Protein AF-A0A2C9LUS3-F1 (afdb_monomer_lite)

Organism: Biomphalaria glabrata (NCBI:txid6526)

InterPro domains:
  IPR051689 Sterol desaturase/TMEM195-like [PTHR21624] (1-105)

pLDDT: mean 85.58, std 7.46, range [65.12, 96.31]

Radius of gyration: 21.78 Å; chains: 1; bounding box: 46×36×50 Å

Foldseek 3Di:
DVVLLVVDPDPVQSVCCVVLHVPDDPPADSDHPPVPPDPDDPPPDPPDQDADPVVVVVLVVLVVVLVVLVVVLVPDPPRDPVSVVVSVVSVVVSVVVVVCRSVVD

Secondary structure (DSSP, 8-state):
-HHHHHT--SHHHHHHHHHH-TT--TT--SSPPGGGSPP-PSS---------HHHHHHHHHHHHHHHHHHHHHHH-TT--HHHHHHHHHHHHHHHHHHHHHHTT-

Sequence (105 aa):
MYNKIKEYPEFVNKLFVIIKGPGWKPGYPWRFPPDRLPKVKQPIEKFDRNLKSWANIYVIFHFLLLITFYCYTLCDQLRTFQASFGLMLFILYSLYTFGALYDHK

Structure (mmCIF, N/CA/C/O backbone):
data_AF-A0A2C9LUS3-F1
#
_entry.id   AF-A0A2C9LUS3-F1
#
loop_
_atom_site.group_PDB
_atom_site.id
_atom_site.type_symbol
_atom_site.label_atom_id
_atom_site.label_alt_id
_atom_site.label_comp_id
_atom_site.label_asym_id
_atom_site.label_entity_id
_atom_site.label_seq_id
_atom_site.pdbx_PDB_ins_code
_atom_site.Cartn_x
_atom_site.Cartn_y
_atom_site.Cartn_z
_atom_site.occupancy
_atom_site.B_iso_or_equiv
_atom_site.auth_seq_id
_atom_site.auth_comp_id
_atom_site.auth_asym_id
_atom_site.auth_atom_id
_atom_site.pdbx_PDB_model_num
ATOM 1 N N . MET A 1 1 ? -13.605 -6.532 12.598 1.00 65.12 1 MET A N 1
ATOM 2 C CA . MET A 1 1 ? -14.741 -7.135 11.860 1.00 65.12 1 MET A CA 1
ATOM 3 C C . MET A 1 1 ? -14.681 -8.664 11.851 1.00 65.12 1 MET A C 1
ATOM 5 O O . MET A 1 1 ? -15.645 -9.280 12.273 1.00 65.12 1 MET A O 1
ATOM 9 N N . TYR A 1 2 ? -13.554 -9.281 11.478 1.00 73.75 2 TYR A N 1
ATOM 10 C CA . TYR A 1 2 ? -13.380 -10.746 11.482 1.00 73.75 2 TYR A CA 1
ATOM 11 C C . TYR A 1 2 ? -13.733 -11.431 12.818 1.00 73.75 2 TYR A C 1
ATOM 13 O O . TYR A 1 2 ? -14.484 -12.402 12.835 1.00 73.75 2 TYR A O 1
ATOM 21 N N . ASN A 1 3 ? -13.286 -10.867 13.946 1.00 79.62 3 ASN A N 1
ATOM 22 C CA . ASN A 1 3 ? -13.587 -11.417 15.275 1.00 79.62 3 ASN A CA 1
ATOM 23 C C . ASN A 1 3 ? -15.097 -11.425 15.574 1.00 79.62 3 ASN A C 1
ATOM 25 O O . ASN A 1 3 ? -15.621 -12.423 16.049 1.00 79.62 3 ASN A O 1
ATOM 29 N N . LYS A 1 4 ? 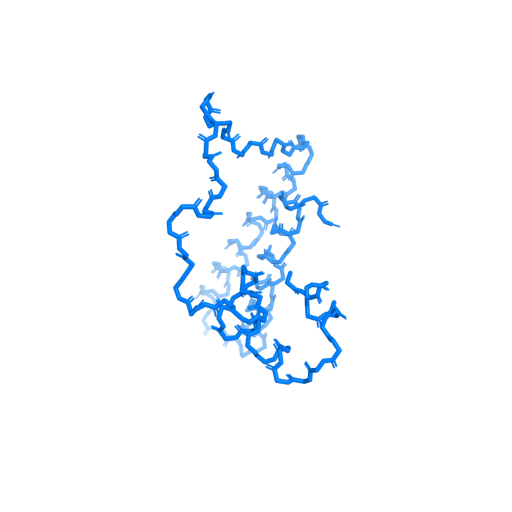-15.819 -10.370 15.169 1.00 76.38 4 LYS A N 1
ATOM 30 C CA . LYS A 1 4 ? -17.282 -10.261 15.308 1.00 76.38 4 LYS A CA 1
ATOM 31 C C . LYS A 1 4 ? -18.044 -11.306 14.493 1.00 76.38 4 LYS A C 1
ATOM 33 O O . LYS A 1 4 ? -19.099 -11.749 14.917 1.00 76.38 4 LYS A O 1
ATOM 38 N N . ILE A 1 5 ? -17.525 -11.707 13.333 1.00 82.50 5 ILE A N 1
ATOM 39 C CA . ILE A 1 5 ? -18.148 -12.742 12.493 1.00 82.50 5 ILE A CA 1
ATOM 40 C C . ILE A 1 5 ? -18.005 -14.125 13.149 1.00 82.50 5 ILE A C 1
ATOM 42 O O . ILE A 1 5 ? -18.916 -14.945 13.057 1.00 82.50 5 ILE A O 1
ATOM 46 N N . LYS A 1 6 ? -16.888 -14.384 13.843 1.00 84.69 6 LYS A N 1
ATOM 47 C CA . LYS A 1 6 ? -16.672 -15.640 14.581 1.00 84.69 6 LYS A CA 1
ATOM 48 C C . LYS A 1 6 ? -17.571 -15.794 15.806 1.00 84.69 6 LYS A C 1
ATOM 50 O O . LYS A 1 6 ? -17.868 -16.922 16.175 1.00 84.69 6 LYS A O 1
ATOM 55 N N . GLU A 1 7 ? -18.003 -14.688 16.409 1.00 85.25 7 GLU A N 1
ATOM 56 C CA . GLU A 1 7 ? -18.866 -14.695 17.601 1.00 85.25 7 GLU A CA 1
ATOM 57 C C . GLU A 1 7 ? -20.267 -15.274 17.335 1.00 85.25 7 GLU A C 1
ATOM 59 O O . GLU A 1 7 ? -20.911 -15.747 18.268 1.00 85.25 7 GLU A O 1
ATOM 64 N N . TYR A 1 8 ? -20.752 -15.262 16.088 1.00 84.94 8 TYR A N 1
ATOM 65 C CA . TYR A 1 8 ? -22.090 -15.762 15.766 1.00 84.94 8 TYR A CA 1
ATOM 66 C C . TYR A 1 8 ? -22.055 -17.213 15.270 1.00 84.94 8 TYR A C 1
ATOM 68 O O . TYR A 1 8 ? -21.331 -17.501 14.316 1.00 84.94 8 TYR A O 1
ATOM 76 N N . PRO A 1 9 ? -22.859 -18.127 15.845 1.00 81.81 9 PRO A N 1
ATOM 77 C CA . PRO A 1 9 ? -22.912 -19.515 15.387 1.00 81.81 9 PRO A CA 1
ATOM 78 C C . PRO A 1 9 ? -23.651 -19.650 14.046 1.00 81.81 9 PRO A C 1
ATOM 80 O O . PRO A 1 9 ? -23.184 -20.349 13.147 1.00 81.81 9 PRO A O 1
ATOM 83 N N . GLU A 1 10 ? -24.762 -18.932 13.867 1.00 89.44 10 GLU A N 1
ATOM 84 C CA . GLU A 1 10 ? -25.604 -19.051 12.673 1.00 89.44 10 GLU A CA 1
ATOM 85 C C . GLU A 1 10 ? -25.035 -18.318 11.454 1.00 89.44 10 GLU A C 1
ATOM 87 O O . GLU A 1 10 ? -24.627 -17.154 11.522 1.00 89.44 10 GLU A O 1
ATOM 92 N N . PHE A 1 11 ? -25.098 -18.977 10.297 1.00 88.06 11 PHE A N 1
ATOM 93 C CA . PHE A 1 11 ? -24.619 -18.436 9.024 1.00 88.06 11 PHE A CA 1
ATOM 94 C C . PHE A 1 11 ? -25.354 -17.156 8.598 1.00 88.06 11 PHE A C 1
ATOM 96 O O . PHE A 1 11 ? -24.730 -16.202 8.131 1.00 88.06 11 PHE A O 1
ATOM 103 N N . VAL A 1 12 ? -26.668 -17.093 8.833 1.00 89.12 12 VAL A N 1
ATOM 104 C CA . VAL A 1 12 ? -27.501 -15.922 8.517 1.00 89.12 12 VAL A CA 1
ATOM 105 C C . VAL A 1 12 ? -27.044 -14.691 9.307 1.00 89.12 12 VAL A C 1
ATOM 107 O O . VAL A 1 12 ? -26.915 -13.599 8.752 1.00 89.12 12 VAL A O 1
ATOM 110 N N . ASN A 1 13 ? -26.703 -14.871 10.586 1.00 86.31 13 ASN A N 1
ATOM 111 C CA . ASN A 1 13 ? -26.206 -13.786 11.430 1.00 86.31 13 ASN A CA 1
ATOM 112 C C . ASN A 1 13 ? -24.810 -13.314 10.991 1.00 86.31 13 ASN A C 1
ATOM 114 O O . ASN A 1 13 ? -24.544 -12.114 11.012 1.00 86.31 13 ASN A O 1
ATOM 118 N N . LYS A 1 14 ? -23.944 -14.214 10.504 1.00 88.12 14 LYS A N 1
ATOM 119 C CA . LYS A 1 14 ? -22.644 -13.840 9.909 1.00 88.12 14 LYS A CA 1
ATOM 120 C C . LYS A 1 14 ? -22.810 -12.969 8.665 1.00 88.12 14 LYS A C 1
ATOM 122 O O . LYS A 1 14 ? -22.145 -11.940 8.552 1.00 88.12 14 LYS A O 1
ATOM 127 N N . LEU A 1 15 ? -23.718 -13.353 7.767 1.00 88.81 15 LEU A N 1
ATOM 128 C CA . LEU A 1 15 ? -24.072 -12.565 6.583 1.00 88.81 15 LEU A CA 1
ATOM 129 C C . LEU A 1 15 ? -24.581 -11.182 6.980 1.00 88.81 15 LEU A C 1
ATOM 131 O O . LEU A 1 15 ? -24.091 -10.174 6.478 1.00 88.81 15 LEU A O 1
ATOM 135 N N . PHE A 1 16 ? -25.502 -11.108 7.939 1.00 87.25 16 PHE A N 1
ATOM 136 C CA . PHE A 1 16 ? -26.021 -9.822 8.385 1.00 87.25 16 PHE A CA 1
ATOM 137 C C . PHE A 1 16 ? -24.959 -8.915 9.009 1.00 87.25 16 PHE A C 1
ATOM 139 O O . PHE A 1 16 ? -25.018 -7.717 8.764 1.00 87.25 16 PHE A O 1
ATOM 146 N N . VAL A 1 17 ? -23.956 -9.429 9.723 1.00 87.06 17 VAL A N 1
ATOM 147 C CA . VAL A 1 17 ? -22.828 -8.603 10.207 1.00 87.06 17 VAL A CA 1
ATOM 148 C C . VAL A 1 17 ? -22.011 -8.007 9.057 1.00 87.06 17 VAL A C 1
ATOM 150 O O . VAL A 1 17 ? -21.509 -6.890 9.177 1.00 87.06 17 VAL A O 1
ATOM 153 N N . ILE A 1 18 ? -21.870 -8.724 7.940 1.00 86.75 18 ILE A N 1
ATOM 154 C CA . ILE A 1 18 ? -21.145 -8.225 6.765 1.00 86.75 18 ILE A CA 1
ATOM 155 C C . ILE A 1 18 ? -21.950 -7.128 6.068 1.00 86.75 18 ILE A C 1
ATOM 157 O O . ILE A 1 18 ? -21.404 -6.067 5.781 1.00 86.75 18 ILE A O 1
ATOM 161 N N . ILE A 1 19 ? -23.245 -7.358 5.838 1.00 87.56 19 ILE A N 1
ATOM 162 C CA . ILE A 1 19 ? -24.070 -6.428 5.054 1.00 87.56 19 ILE A CA 1
ATOM 163 C C . ILE A 1 19 ? -24.527 -5.223 5.900 1.00 87.56 19 ILE A C 1
ATOM 165 O O . ILE A 1 19 ? -24.513 -4.089 5.430 1.00 87.56 19 ILE A O 1
ATOM 169 N N . LYS A 1 20 ? -24.909 -5.444 7.165 1.00 85.56 20 LYS A N 1
ATOM 170 C CA . LYS A 1 20 ? -25.401 -4.402 8.093 1.00 85.56 20 LYS A CA 1
ATOM 171 C C . LYS A 1 20 ? -24.281 -3.715 8.874 1.00 85.56 20 LYS A C 1
ATOM 173 O O . LYS A 1 20 ? -24.521 -2.721 9.555 1.00 85.56 20 LYS A O 1
ATOM 178 N N . GLY A 1 21 ? -23.064 -4.241 8.781 1.00 83.50 21 GLY A N 1
ATOM 179 C CA . GLY A 1 21 ? -21.884 -3.725 9.455 1.00 83.50 21 GLY A CA 1
ATOM 180 C C . GLY A 1 21 ? -21.657 -4.297 10.864 1.00 83.50 21 GLY A C 1
ATOM 181 O O . GLY A 1 21 ? -22.524 -4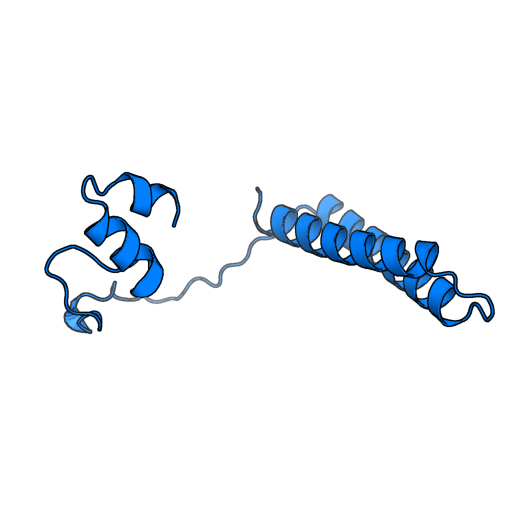.938 11.464 1.00 83.50 21 GLY A O 1
ATOM 182 N N . PRO A 1 22 ? -20.470 -4.036 11.440 1.00 80.62 22 PRO A N 1
ATOM 183 C CA . PRO A 1 22 ? -19.992 -4.672 12.672 1.00 80.62 22 PRO A CA 1
ATOM 184 C C . PRO A 1 22 ? -20.766 -4.282 13.941 1.00 80.62 22 PRO A C 1
ATOM 186 O O . PRO A 1 22 ? -20.621 -4.947 14.966 1.00 80.62 22 PRO A O 1
ATOM 189 N N . GLY A 1 23 ? -21.558 -3.207 13.889 1.00 77.75 23 GLY A N 1
ATOM 190 C CA . GLY A 1 23 ? -22.418 -2.773 14.993 1.00 77.75 23 GLY A CA 1
ATOM 191 C C . GLY A 1 23 ? -23.731 -3.553 15.102 1.00 77.75 23 GLY A C 1
ATOM 192 O O . GLY A 1 23 ? -24.407 -3.456 16.125 1.00 77.75 23 GLY A O 1
ATOM 193 N N . TRP A 1 24 ? -24.102 -4.329 14.078 1.00 84.69 24 TRP A N 1
ATOM 194 C CA . TRP A 1 24 ? -25.353 -5.081 14.062 1.00 84.69 24 TRP A CA 1
ATOM 195 C C . TRP A 1 24 ? -25.309 -6.316 14.981 1.00 84.69 24 TRP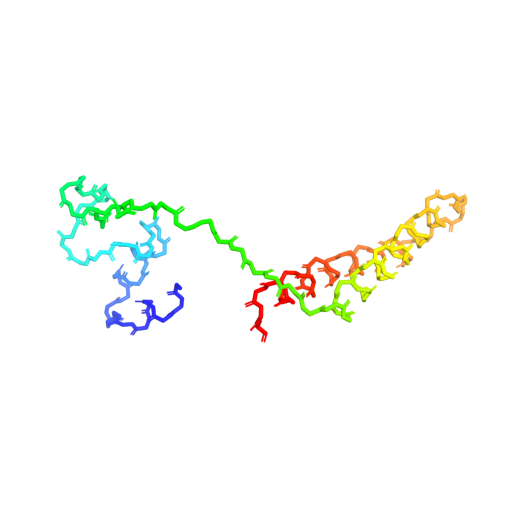 A C 1
ATOM 197 O O . TRP A 1 24 ? -24.273 -6.969 15.144 1.00 84.69 24 TRP A O 1
ATOM 207 N N . LYS A 1 25 ? -26.460 -6.643 15.579 1.00 83.38 25 LYS A N 1
ATOM 208 C CA . LYS A 1 25 ? -26.673 -7.823 16.426 1.00 83.38 25 LYS A CA 1
ATOM 209 C C . LYS A 1 25 ? -28.004 -8.504 16.071 1.00 83.38 25 LYS A C 1
ATOM 211 O O . LYS A 1 25 ? -28.920 -7.814 15.619 1.00 83.38 25 LYS A O 1
ATOM 216 N N . PRO A 1 26 ? -28.158 -9.816 16.313 1.00 84.94 26 PRO A N 1
ATOM 217 C CA . PRO A 1 26 ? -29.437 -10.504 16.170 1.00 84.94 26 PRO A CA 1
ATOM 218 C C . PRO A 1 26 ? -30.542 -9.778 16.946 1.00 84.94 26 PRO A C 1
ATOM 220 O O . PRO A 1 26 ? -30.338 -9.348 18.081 1.00 84.94 26 PRO A O 1
ATOM 223 N N . GLY A 1 27 ? -31.691 -9.576 16.301 1.00 83.19 27 GLY A N 1
ATOM 224 C CA . GLY A 1 27 ? -32.811 -8.809 16.856 1.00 83.19 27 GLY A CA 1
ATOM 225 C C . GLY A 1 27 ? -32.684 -7.283 16.753 1.00 83.19 27 GLY A C 1
ATOM 226 O O . GLY A 1 27 ? -33.637 -6.583 17.084 1.00 83.19 27 GLY A O 1
ATOM 227 N N . TYR A 1 28 ? -31.559 -6.735 16.276 1.00 80.88 28 TYR A N 1
ATOM 228 C CA . TYR A 1 28 ? -31.448 -5.292 16.040 1.00 80.88 28 TYR A CA 1
ATOM 229 C C . TYR A 1 28 ? -32.025 -4.917 14.665 1.00 80.88 28 TYR A C 1
ATOM 231 O O . TYR A 1 28 ? -31.775 -5.630 13.679 1.00 80.88 28 TYR A O 1
ATOM 239 N N . PRO A 1 29 ? -32.730 -3.771 14.562 1.00 83.06 29 PRO A N 1
ATOM 240 C CA . PRO A 1 29 ? -33.078 -3.191 13.271 1.00 83.06 29 PRO A CA 1
ATOM 241 C C . PRO A 1 29 ? -31.811 -2.852 12.475 1.00 83.06 29 PRO A C 1
ATOM 243 O O . PRO A 1 29 ? -30.717 -2.740 13.029 1.00 83.06 29 PRO A O 1
ATOM 246 N N . TRP A 1 30 ? -31.952 -2.685 11.155 1.00 79.12 30 TRP A N 1
ATOM 247 C CA . TRP A 1 30 ? -30.817 -2.319 10.299 1.00 79.12 30 TRP A CA 1
ATOM 248 C C . TRP A 1 30 ? -30.181 -1.000 10.739 1.00 79.12 30 TRP A C 1
ATOM 250 O O . TRP A 1 30 ? -28.964 -0.890 10.853 1.00 79.12 30 TRP A O 1
ATOM 260 N N . ARG A 1 31 ? -31.018 0.011 10.988 1.00 76.75 31 ARG A N 1
ATOM 261 C CA . ARG A 1 31 ? -30.565 1.301 11.500 1.00 76.75 31 ARG A CA 1
ATOM 262 C C . ARG A 1 31 ? -30.381 1.182 12.999 1.00 76.75 31 ARG A C 1
ATOM 264 O O . ARG A 1 31 ? -31.321 0.848 13.715 1.00 76.75 31 ARG A O 1
ATOM 271 N N . PHE A 1 32 ? -29.171 1.462 13.459 1.00 71.38 32 PHE A N 1
ATOM 272 C CA . PHE A 1 32 ? -28.882 1.468 14.879 1.00 71.38 32 PHE A CA 1
ATOM 273 C C . PHE A 1 32 ? -29.689 2.589 15.558 1.00 71.38 32 PHE A C 1
ATOM 275 O O . PHE A 1 32 ? -29.648 3.721 15.068 1.00 71.38 32 PHE A O 1
ATOM 282 N N . PRO A 1 33 ? -30.436 2.313 16.641 1.00 73.25 33 PRO A N 1
ATOM 283 C CA . PRO A 1 33 ? -31.179 3.353 17.340 1.00 73.25 33 PRO A CA 1
ATOM 284 C C . PRO A 1 33 ? -30.214 4.421 17.876 1.00 73.25 33 PRO A C 1
ATOM 286 O O . PRO A 1 33 ? -29.199 4.044 18.475 1.00 73.25 33 PRO A O 1
ATOM 289 N N . PRO A 1 34 ? -30.508 5.723 17.707 1.00 69.75 34 PRO A N 1
ATOM 290 C CA . PRO A 1 34 ? -29.632 6.794 18.182 1.00 69.75 34 PRO A CA 1
ATOM 291 C C . PRO A 1 34 ? -29.364 6.704 19.692 1.00 69.75 34 PRO A C 1
ATOM 293 O O . PRO A 1 34 ? -28.235 6.925 20.120 1.00 69.75 34 PRO A O 1
ATOM 296 N N . ASP A 1 35 ? -30.339 6.242 20.479 1.00 75.88 35 ASP A N 1
ATOM 297 C CA . ASP A 1 35 ? -30.225 6.077 21.939 1.00 75.88 35 ASP A CA 1
ATOM 298 C C . ASP A 1 35 ? -29.185 5.036 22.375 1.00 75.88 35 ASP A C 1
ATOM 300 O O . ASP A 1 35 ? -28.752 5.019 23.528 1.00 75.88 35 ASP A O 1
ATOM 304 N N . ARG A 1 36 ? -28.794 4.134 21.468 1.00 72.38 36 ARG A N 1
ATOM 305 C CA . ARG A 1 36 ? -27.824 3.067 21.746 1.00 72.38 36 ARG A CA 1
ATOM 306 C C . ARG A 1 36 ? -26.412 3.424 21.296 1.00 72.38 36 ARG A C 1
ATOM 308 O O . ARG A 1 36 ? -25.494 2.649 21.575 1.00 72.38 36 ARG A O 1
ATOM 315 N N . LEU A 1 37 ? -26.226 4.537 20.581 1.00 79.31 37 LEU A N 1
ATOM 316 C CA . LEU A 1 37 ? -24.897 4.977 20.172 1.00 79.31 37 LEU A CA 1
ATOM 317 C C . LEU A 1 37 ? -24.046 5.253 21.420 1.00 79.31 37 LEU A C 1
ATOM 319 O O . LEU A 1 37 ? -24.545 5.822 22.396 1.00 79.31 37 LEU A O 1
ATOM 323 N N . PRO A 1 38 ? -22.763 4.852 21.424 1.00 78.38 38 PRO A N 1
ATOM 324 C CA . PRO A 1 38 ? -21.873 5.209 22.514 1.00 78.38 38 PRO A CA 1
ATOM 325 C C . PRO A 1 38 ? -21.835 6.734 22.634 1.00 78.38 38 PRO A C 1
ATOM 327 O O . PRO A 1 38 ? -21.550 7.439 21.666 1.00 78.38 38 PRO A O 1
ATOM 330 N N . LYS A 1 39 ? -22.159 7.246 23.825 1.00 82.75 39 LYS A N 1
ATOM 331 C CA . LYS A 1 39 ? -22.129 8.684 24.092 1.00 82.75 39 LYS A CA 1
ATOM 332 C C . LYS A 1 39 ? -20.691 9.170 23.941 1.00 82.75 39 LYS A C 1
ATOM 334 O O . LYS A 1 39 ? -19.804 8.707 24.660 1.00 82.75 39 LYS A O 1
ATOM 339 N N . VAL A 1 40 ? -20.469 10.084 23.002 1.00 79.81 40 VAL A N 1
ATOM 340 C CA . VAL A 1 40 ? -19.158 10.698 22.784 1.00 79.81 40 VAL A CA 1
ATOM 341 C C . VAL A 1 40 ? -18.833 11.546 24.011 1.00 79.81 40 VAL A C 1
ATOM 343 O O . VAL A 1 40 ? -19.525 12.520 24.299 1.00 79.81 40 VAL A O 1
ATOM 346 N N . LYS A 1 41 ? -17.813 11.144 24.774 1.00 82.81 41 LYS A N 1
ATOM 347 C CA . LYS A 1 41 ? -17.304 11.934 25.898 1.00 82.81 41 LYS A CA 1
ATOM 348 C C . LYS A 1 41 ? -16.463 13.079 25.336 1.00 82.81 41 LYS A C 1
ATOM 350 O O . LYS A 1 41 ? -15.646 12.849 24.449 1.00 82.81 41 LYS A O 1
ATOM 355 N N . GLN A 1 42 ? -16.686 14.293 25.829 1.00 84.69 42 GLN A N 1
ATOM 356 C CA . GLN A 1 42 ? -15.826 15.436 25.529 1.00 84.69 42 GLN A CA 1
ATOM 357 C C . GLN A 1 42 ? -14.742 15.570 26.611 1.00 84.69 42 GLN A C 1
ATOM 359 O O . GLN A 1 42 ? -15.034 15.278 27.774 1.00 84.69 42 GLN A O 1
ATOM 364 N N . PRO A 1 43 ? -13.526 16.027 26.264 1.00 85.06 43 PRO A N 1
ATOM 365 C CA . PRO A 1 43 ? -13.069 16.393 24.920 1.00 85.06 43 PRO A CA 1
ATOM 366 C C . PRO A 1 43 ? -12.820 15.163 24.032 1.00 85.06 43 PRO A C 1
ATOM 368 O O . PRO A 1 43 ? -12.423 14.104 24.510 1.00 85.06 43 PRO A O 1
ATOM 371 N N . ILE A 1 44 ? -13.065 15.302 22.726 1.00 81.25 44 ILE A N 1
ATOM 372 C CA . ILE A 1 44 ? -12.693 14.268 21.755 1.00 81.25 44 ILE A CA 1
ATOM 373 C C . ILE A 1 44 ? -11.173 14.318 21.629 1.00 81.25 44 ILE A C 1
ATOM 375 O O . ILE A 1 44 ? -10.634 15.243 21.021 1.00 81.25 44 ILE A O 1
ATOM 379 N N . GLU A 1 45 ? -10.481 13.341 22.207 1.00 79.38 45 GLU A N 1
ATOM 380 C CA . GLU A 1 45 ? -9.057 13.170 21.946 1.00 79.38 45 GLU A CA 1
ATOM 381 C C . GLU A 1 45 ? -8.871 12.854 20.462 1.00 79.38 45 GLU A C 1
ATOM 383 O O . GLU A 1 45 ? -9.392 11.864 19.937 1.00 79.38 45 GLU A O 1
ATOM 388 N N . LYS A 1 46 ? -8.155 13.736 19.758 1.00 79.25 46 LYS A N 1
ATOM 389 C CA . LYS A 1 46 ? -7.763 13.476 18.378 1.00 79.25 46 LYS A CA 1
ATOM 390 C C . LYS A 1 46 ? -6.895 12.226 18.385 1.00 79.25 46 LYS A C 1
ATOM 392 O O . LYS A 1 46 ? -5.940 12.131 19.148 1.00 79.25 46 LYS A O 1
ATOM 397 N N . PHE A 1 47 ? -7.215 11.287 17.505 1.00 75.56 47 PHE A N 1
ATOM 398 C CA . PHE A 1 47 ? -6.352 10.146 17.259 1.00 75.56 47 PHE A CA 1
ATOM 399 C C . PHE A 1 47 ? -5.017 10.647 16.694 1.00 75.56 47 PHE A C 1
ATOM 401 O O . PHE A 1 47 ? -4.927 10.990 15.514 1.00 75.56 47 PHE A O 1
ATOM 408 N N . ASP A 1 48 ? -4.009 10.742 17.558 1.00 72.25 48 ASP A N 1
ATOM 409 C CA . ASP A 1 48 ? -2.660 11.174 17.215 1.00 72.25 48 ASP A CA 1
ATOM 410 C C . ASP A 1 48 ? -1.680 10.032 17.491 1.00 72.25 48 ASP A C 1
ATOM 412 O O . ASP A 1 48 ? -1.230 9.808 18.617 1.00 72.25 48 ASP A O 1
ATOM 416 N N . ARG A 1 49 ? -1.400 9.240 16.453 1.00 72.62 49 ARG A N 1
ATOM 417 C CA . ARG A 1 49 ? -0.353 8.220 16.508 1.00 72.62 49 ARG A CA 1
ATOM 418 C C . ARG A 1 49 ? 0.939 8.823 16.001 1.00 72.62 49 ARG A C 1
ATOM 420 O O . ARG A 1 49 ? 1.212 8.836 14.802 1.00 72.62 49 ARG A O 1
ATOM 427 N N . ASN A 1 50 ? 1.738 9.296 16.945 1.00 77.94 50 ASN A N 1
ATOM 428 C CA . ASN A 1 50 ? 3.085 9.750 16.665 1.00 77.94 50 ASN A CA 1
ATOM 429 C C . ASN A 1 50 ? 3.967 8.542 16.323 1.00 77.94 50 ASN A C 1
ATOM 431 O O . ASN A 1 50 ? 4.287 7.711 17.176 1.00 77.94 50 ASN A O 1
ATOM 435 N N . LEU A 1 51 ? 4.361 8.436 15.053 1.00 82.06 51 LEU A N 1
ATOM 436 C CA . LEU A 1 51 ? 5.395 7.496 14.640 1.00 82.06 51 LEU A CA 1
ATOM 437 C C . LEU A 1 51 ? 6.737 7.885 15.265 1.00 82.06 51 LEU A C 1
ATOM 439 O O . LEU A 1 51 ? 7.065 9.061 15.421 1.00 82.06 51 LEU A O 1
ATOM 443 N N . LYS A 1 52 ? 7.555 6.877 15.574 1.00 88.38 52 LYS A N 1
ATOM 444 C CA . LYS A 1 52 ? 8.944 7.098 15.990 1.00 88.38 52 LYS A CA 1
ATOM 445 C C . LYS A 1 52 ? 9.708 7.793 14.858 1.00 88.38 52 LYS A C 1
ATOM 447 O O . LYS A 1 52 ? 9.471 7.503 13.687 1.00 88.38 52 LYS A O 1
ATOM 452 N N . SER A 1 53 ? 10.670 8.653 15.188 1.0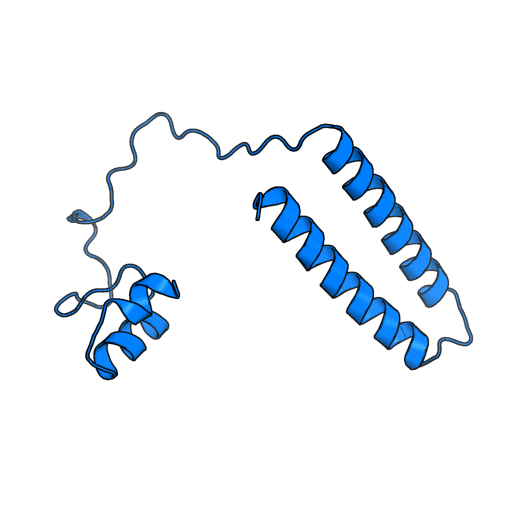0 89.12 53 SER A N 1
ATOM 453 C CA . SER A 1 53 ? 11.373 9.479 14.193 1.00 89.12 53 SER A CA 1
ATOM 454 C C . SER A 1 53 ? 12.009 8.675 13.052 1.00 89.12 53 SER A C 1
ATOM 456 O O . SER A 1 53 ? 11.960 9.116 11.908 1.00 89.12 53 SER A O 1
ATOM 458 N N . TRP A 1 54 ? 12.529 7.466 13.314 1.00 91.75 54 TRP A N 1
ATOM 459 C CA . TRP A 1 54 ? 13.071 6.606 12.249 1.00 91.75 54 TRP A CA 1
ATOM 460 C C . TRP A 1 54 ? 11.995 6.183 11.238 1.00 91.75 54 TRP A C 1
ATOM 462 O O . TRP A 1 54 ? 12.276 6.087 10.047 1.00 91.75 54 TRP A O 1
ATOM 472 N N . ALA A 1 55 ? 10.774 5.910 11.706 1.00 90.94 55 ALA A N 1
ATOM 473 C CA . ALA A 1 55 ? 9.680 5.444 10.866 1.00 90.94 55 ALA A CA 1
ATOM 474 C C . ALA A 1 55 ? 9.223 6.568 9.927 1.00 90.94 55 ALA A C 1
ATOM 476 O O . ALA A 1 55 ? 9.000 6.322 8.746 1.00 90.94 55 ALA A O 1
ATOM 477 N N . ASN A 1 56 ? 9.205 7.812 10.413 1.00 91.00 56 ASN A N 1
ATOM 478 C CA . ASN A 1 56 ? 8.980 8.985 9.565 1.00 91.00 56 ASN A CA 1
ATOM 479 C C . ASN A 1 56 ? 10.081 9.145 8.508 1.00 91.00 56 ASN A C 1
ATOM 481 O O . ASN A 1 56 ? 9.775 9.367 7.339 1.00 91.00 56 ASN A O 1
ATOM 485 N N . ILE A 1 57 ? 11.353 8.977 8.891 1.00 94.00 57 ILE A N 1
ATOM 486 C CA . ILE A 1 57 ? 12.481 9.018 7.948 1.00 94.00 57 ILE A CA 1
ATOM 487 C C . ILE A 1 57 ? 12.308 7.945 6.864 1.00 94.00 57 ILE A C 1
ATOM 489 O O . ILE A 1 57 ? 12.409 8.250 5.678 1.00 94.00 57 ILE A O 1
ATOM 493 N N . TYR A 1 58 ? 11.977 6.712 7.255 1.00 93.81 58 TYR A N 1
ATOM 494 C CA . TYR A 1 58 ? 11.707 5.620 6.321 1.00 93.81 58 TYR A CA 1
ATOM 495 C C . TYR A 1 58 ? 10.583 5.963 5.333 1.00 93.81 58 TYR A C 1
ATOM 497 O O . TYR A 1 58 ? 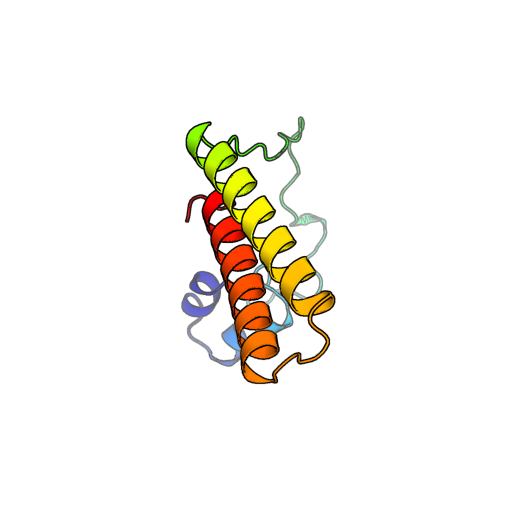10.771 5.792 4.131 1.00 93.81 58 TYR A O 1
ATOM 505 N N . VAL A 1 59 ? 9.448 6.488 5.813 1.00 94.06 59 VAL A N 1
ATOM 506 C CA . VAL A 1 59 ? 8.316 6.873 4.951 1.00 94.06 59 VAL A CA 1
ATOM 507 C C . VAL A 1 59 ? 8.740 7.927 3.930 1.00 94.06 59 VAL A C 1
ATOM 509 O O . VAL A 1 59 ? 8.427 7.780 2.750 1.00 94.06 59 VAL A O 1
ATOM 512 N N . ILE A 1 60 ? 9.496 8.946 4.350 1.00 94.88 60 ILE A N 1
ATOM 513 C CA . ILE A 1 60 ? 9.993 9.998 3.451 1.00 94.88 60 ILE A CA 1
ATOM 514 C C . ILE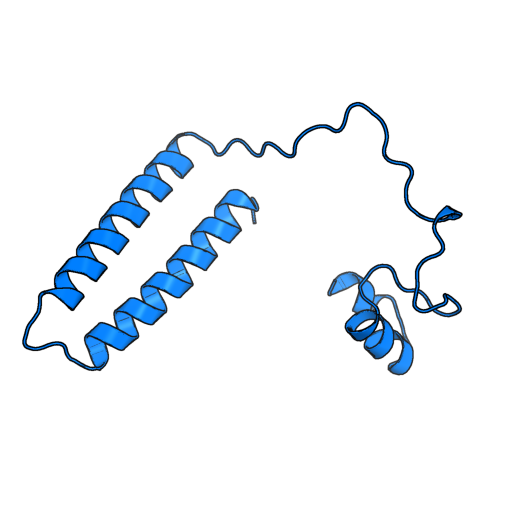 A 1 60 ? 10.898 9.398 2.370 1.00 94.88 60 ILE A C 1
ATOM 516 O O . ILE A 1 60 ? 10.668 9.631 1.184 1.00 94.88 60 ILE A O 1
ATOM 520 N N . PHE A 1 61 ? 11.893 8.593 2.751 1.00 95.88 61 PHE A N 1
ATOM 521 C CA . PHE A 1 61 ? 12.801 7.965 1.786 1.00 95.88 61 PHE A CA 1
ATOM 522 C C . PHE A 1 61 ? 12.069 7.031 0.820 1.00 95.88 61 PHE A C 1
ATOM 524 O O . PHE A 1 61 ? 12.286 7.097 -0.390 1.00 95.88 61 PHE A O 1
ATOM 531 N N . HIS A 1 62 ? 11.175 6.188 1.334 1.00 95.25 62 HIS A N 1
ATOM 532 C CA . HIS A 1 62 ? 10.403 5.254 0.517 1.00 95.25 62 HIS A CA 1
ATOM 533 C C . HIS A 1 62 ? 9.488 5.995 -0.466 1.00 95.25 62 HIS A C 1
ATOM 535 O O . HIS A 1 62 ? 9.381 5.614 -1.631 1.00 95.25 62 HIS A O 1
ATOM 541 N N . PHE A 1 63 ? 8.878 7.096 -0.028 1.00 94.62 63 PHE A N 1
ATOM 542 C CA . PHE A 1 63 ? 8.047 7.946 -0.876 1.00 94.62 63 PHE A CA 1
ATOM 543 C C . PHE A 1 63 ? 8.855 8.660 -1.971 1.00 94.62 63 PHE A C 1
ATOM 545 O O . PHE A 1 63 ? 8.422 8.697 -3.123 1.00 94.62 63 PHE A O 1
ATOM 552 N N . LEU A 1 64 ? 10.055 9.160 -1.654 1.00 96.31 64 LEU A N 1
ATOM 553 C CA . LEU A 1 64 ? 10.964 9.745 -2.649 1.00 96.31 64 LEU A CA 1
ATOM 554 C C . LEU A 1 64 ? 11.382 8.722 -3.713 1.00 96.31 64 LEU A C 1
ATOM 556 O O . LEU A 1 64 ? 11.393 9.043 -4.905 1.00 96.31 64 LEU A O 1
ATOM 560 N N . LEU A 1 65 ? 11.678 7.484 -3.306 1.00 93.88 65 LEU A N 1
ATOM 561 C CA . LEU A 1 65 ? 11.971 6.395 -4.239 1.00 93.88 65 LEU A CA 1
ATOM 562 C C . LEU A 1 65 ? 10.768 6.101 -5.138 1.00 93.88 65 LEU A C 1
ATOM 564 O O . LEU A 1 65 ? 10.932 6.012 -6.352 1.00 93.88 65 LEU A O 1
ATOM 568 N N . LEU A 1 66 ? 9.562 6.020 -4.571 1.00 94.44 66 LEU A N 1
ATOM 569 C CA . LEU A 1 66 ? 8.333 5.803 -5.336 1.00 94.44 66 LEU A CA 1
ATOM 570 C C . LEU A 1 66 ? 8.127 6.881 -6.400 1.00 94.44 66 LEU A C 1
ATOM 572 O O . LEU A 1 66 ? 7.896 6.537 -7.558 1.00 94.44 66 LEU A O 1
ATOM 576 N N . ILE A 1 67 ? 8.271 8.161 -6.045 1.00 94.19 67 ILE A N 1
ATOM 577 C CA . ILE A 1 67 ? 8.169 9.264 -7.013 1.00 94.19 67 ILE A CA 1
ATOM 578 C C . ILE A 1 67 ? 9.245 9.138 -8.092 1.00 94.19 67 ILE A C 1
ATOM 580 O O . ILE A 1 67 ? 8.944 9.282 -9.274 1.00 94.19 67 ILE A O 1
ATOM 584 N N . THR A 1 68 ? 10.486 8.843 -7.707 1.00 92.31 68 THR A N 1
ATOM 585 C CA . THR A 1 68 ? 11.598 8.726 -8.660 1.00 92.31 68 THR A CA 1
ATOM 586 C C . THR A 1 68 ? 11.345 7.607 -9.671 1.00 92.31 68 THR A C 1
ATOM 588 O O . THR A 1 68 ? 11.442 7.834 -10.877 1.00 92.31 68 THR A O 1
ATOM 591 N N . PHE A 1 69 ? 10.943 6.421 -9.203 1.00 88.69 69 PHE A N 1
ATOM 592 C CA . PHE A 1 69 ? 10.587 5.290 -10.065 1.00 88.69 69 PHE A CA 1
ATOM 593 C C . PHE A 1 69 ? 9.369 5.586 -10.945 1.00 88.69 69 PHE A C 1
ATOM 595 O O . PHE A 1 69 ? 9.353 5.220 -12.123 1.00 88.69 69 PHE A O 1
ATOM 602 N N . TYR A 1 70 ? 8.366 6.272 -10.397 1.00 90.94 70 TYR A N 1
ATOM 603 C CA . TYR A 1 70 ? 7.187 6.700 -11.142 1.00 90.94 70 TYR A CA 1
ATOM 604 C C . TYR A 1 70 ? 7.564 7.653 -12.283 1.00 90.94 70 TYR A C 1
ATOM 606 O O . TYR A 1 70 ? 7.222 7.391 -13.435 1.00 90.94 70 TYR A O 1
ATOM 614 N N . CYS A 1 71 ? 8.334 8.705 -11.994 1.00 91.06 71 CYS A N 1
ATOM 615 C CA . CYS A 1 71 ? 8.807 9.664 -12.993 1.00 91.06 71 CYS A CA 1
ATOM 616 C C . CYS A 1 71 ? 9.691 9.000 -14.056 1.00 91.06 71 CYS A C 1
ATOM 618 O O . CYS A 1 71 ? 9.507 9.260 -15.242 1.00 91.06 71 CYS A O 1
ATOM 620 N N . TYR A 1 72 ? 10.603 8.110 -13.654 1.00 88.88 72 TYR A N 1
ATOM 621 C CA . TYR A 1 72 ? 11.454 7.369 -14.587 1.00 88.88 72 TYR A CA 1
ATOM 622 C C . TYR A 1 72 ? 10.622 6.527 -15.563 1.00 88.88 72 TYR A C 1
ATOM 624 O O . TYR A 1 72 ? 10.793 6.628 -16.774 1.00 88.88 72 TYR A O 1
ATOM 632 N N . THR A 1 73 ? 9.647 5.774 -15.044 1.00 87.19 73 THR A N 1
ATOM 633 C CA . THR A 1 73 ? 8.746 4.950 -15.868 1.00 87.19 73 THR A CA 1
ATOM 634 C C . THR A 1 73 ? 7.853 5.807 -16.771 1.00 87.19 73 THR A C 1
ATOM 636 O O . THR A 1 73 ? 7.477 5.381 -17.864 1.00 87.19 73 THR A O 1
ATOM 639 N N . LEU A 1 74 ? 7.493 7.019 -16.332 1.00 85.25 74 LEU A N 1
ATOM 640 C CA . LEU A 1 74 ? 6.698 7.942 -17.135 1.00 85.25 74 LEU A CA 1
ATOM 641 C C . LEU A 1 74 ? 7.474 8.539 -18.311 1.00 85.25 74 LEU A C 1
ATOM 643 O O . LEU A 1 74 ? 6.928 8.599 -19.413 1.00 85.25 74 LEU A O 1
ATOM 647 N N . CYS A 1 75 ? 8.705 8.985 -18.063 1.00 85.19 75 CYS A N 1
ATOM 648 C CA . CYS A 1 75 ? 9.558 9.635 -19.057 1.00 85.19 75 CYS A CA 1
ATOM 649 C C . CYS A 1 75 ? 10.195 8.650 -20.045 1.00 85.19 75 CYS A C 1
ATOM 651 O O . CYS A 1 75 ? 10.654 9.072 -21.105 1.00 85.19 75 CYS A O 1
ATOM 653 N N . ASP A 1 76 ? 10.227 7.360 -19.714 1.00 81.75 76 ASP A N 1
ATOM 654 C CA . ASP A 1 76 ? 10.737 6.333 -20.613 1.00 81.75 76 ASP A CA 1
ATOM 655 C C . ASP A 1 76 ? 9.815 6.153 -21.832 1.00 81.75 76 ASP A C 1
ATOM 657 O O . ASP A 1 76 ? 8.654 5.741 -21.722 1.00 81.75 76 ASP A O 1
ATOM 661 N N . GLN A 1 77 ? 10.350 6.471 -23.014 1.00 70.75 77 GLN A N 1
ATOM 662 C CA . GLN A 1 77 ? 9.659 6.316 -24.296 1.00 70.75 77 GLN A CA 1
ATOM 663 C C . GLN A 1 77 ? 9.468 4.840 -24.679 1.00 70.75 77 GLN A C 1
ATOM 665 O O . GLN A 1 77 ? 8.598 4.537 -25.495 1.00 70.75 77 GLN A O 1
ATOM 670 N N . LEU A 1 78 ? 10.225 3.919 -24.069 1.00 69.88 78 LEU A N 1
ATOM 671 C CA . LEU A 1 78 ? 10.129 2.473 -24.290 1.00 69.88 78 LEU A CA 1
ATOM 672 C C . LEU A 1 78 ? 9.488 1.752 -23.100 1.00 69.88 78 LEU A C 1
ATOM 674 O O . LEU A 1 78 ? 9.892 0.651 -22.722 1.00 69.88 78 LEU A O 1
ATOM 678 N N . ARG A 1 79 ? 8.446 2.360 -22.523 1.00 78.62 79 ARG A N 1
ATOM 679 C CA . ARG A 1 79 ? 7.726 1.800 -21.379 1.00 78.62 79 ARG A CA 1
ATOM 680 C C . ARG A 1 79 ? 7.229 0.385 -21.667 1.00 78.62 79 ARG A C 1
ATOM 682 O O . ARG A 1 79 ? 6.286 0.170 -22.429 1.00 78.62 79 ARG A O 1
ATOM 689 N N . THR A 1 80 ? 7.818 -0.586 -20.982 1.00 86.69 80 THR A N 1
ATOM 690 C CA . THR A 1 80 ? 7.388 -1.980 -21.073 1.00 86.69 80 THR A CA 1
ATOM 691 C C . THR A 1 80 ? 6.177 -2.247 -20.177 1.00 86.69 80 THR A C 1
ATOM 693 O O . THR A 1 80 ? 5.968 -1.616 -19.131 1.00 86.69 80 THR A O 1
ATOM 696 N N . PHE A 1 81 ? 5.367 -3.236 -20.563 1.00 88.06 81 PHE A N 1
ATOM 697 C CA . PHE A 1 81 ? 4.263 -3.728 -19.733 1.00 88.06 81 PHE A CA 1
ATOM 698 C C . PHE A 1 81 ? 4.761 -4.219 -18.363 1.00 88.06 81 PHE A C 1
ATOM 700 O O . PHE A 1 81 ? 4.155 -3.922 -17.336 1.00 88.06 81 PHE A O 1
ATOM 707 N N . GLN A 1 82 ? 5.904 -4.910 -18.345 1.00 90.06 82 GLN A N 1
ATOM 708 C CA . GLN A 1 82 ? 6.524 -5.444 -17.131 1.00 90.06 82 GLN A CA 1
ATOM 709 C C . GLN A 1 82 ? 6.898 -4.329 -16.147 1.00 90.06 82 GLN A C 1
ATOM 711 O O . GLN A 1 82 ? 6.565 -4.432 -14.967 1.00 90.06 82 GLN A O 1
ATOM 716 N N . ALA A 1 83 ? 7.518 -3.243 -16.626 1.00 87.88 83 ALA A N 1
ATOM 717 C CA . ALA A 1 83 ? 7.859 -2.094 -15.787 1.00 87.88 83 ALA A CA 1
ATOM 718 C C . ALA A 1 83 ? 6.606 -1.421 -15.202 1.00 87.88 83 ALA A C 1
ATOM 720 O O . ALA A 1 83 ? 6.553 -1.126 -14.009 1.00 87.88 83 ALA A O 1
ATOM 721 N N . SER A 1 84 ? 5.559 -1.256 -16.017 1.00 89.38 84 SER A N 1
ATOM 722 C CA . SER A 1 84 ? 4.287 -0.657 -15.583 1.00 89.38 84 SER A CA 1
ATOM 723 C C . SER A 1 84 ? 3.576 -1.505 -14.522 1.00 89.38 84 SER A C 1
ATOM 725 O O . SER A 1 84 ? 3.101 -0.984 -13.512 1.00 89.38 84 SER A O 1
ATOM 727 N N . PHE A 1 85 ? 3.533 -2.824 -14.723 1.00 92.12 85 PHE A N 1
ATOM 728 C CA . PHE A 1 85 ? 2.944 -3.760 -13.768 1.00 92.12 85 PHE A CA 1
ATOM 729 C C . PHE A 1 85 ? 3.750 -3.830 -12.462 1.00 92.12 85 PHE A C 1
ATOM 731 O O . PHE A 1 85 ? 3.171 -3.811 -11.375 1.00 92.12 85 PHE A O 1
ATOM 738 N N . GLY A 1 86 ? 5.083 -3.831 -12.553 1.00 92.12 86 GLY A N 1
ATOM 739 C CA . GLY A 1 86 ? 5.969 -3.764 -11.390 1.00 92.12 86 GLY A CA 1
ATOM 740 C C . GLY A 1 86 ? 5.760 -2.489 -10.571 1.00 92.12 86 GLY A C 1
ATOM 741 O O . GLY A 1 86 ? 5.626 -2.562 -9.350 1.00 92.12 86 GLY A O 1
ATOM 742 N N . LEU A 1 87 ? 5.636 -1.335 -11.233 1.00 91.81 87 LEU A N 1
ATOM 743 C CA . LEU A 1 87 ? 5.339 -0.059 -10.578 1.00 91.81 87 LEU A CA 1
ATOM 744 C C . LEU A 1 87 ? 3.973 -0.078 -9.878 1.00 91.81 87 LEU A C 1
ATOM 746 O O . LEU A 1 87 ? 3.861 0.387 -8.746 1.00 91.81 87 LEU A O 1
ATOM 750 N N . MET A 1 88 ? 2.948 -0.659 -10.508 1.00 93.19 88 MET A N 1
ATOM 751 C CA . MET A 1 88 ? 1.629 -0.823 -9.888 1.00 93.19 88 MET A CA 1
ATOM 752 C C . MET A 1 88 ? 1.713 -1.646 -8.595 1.00 93.19 88 MET A C 1
ATOM 754 O O . MET A 1 88 ? 1.199 -1.220 -7.559 1.00 93.19 88 MET A O 1
ATOM 758 N N . LEU A 1 89 ? 2.389 -2.799 -8.630 1.00 94.94 89 LEU A N 1
ATOM 759 C CA . LEU A 1 89 ? 2.591 -3.631 -7.440 1.00 94.94 89 LEU A CA 1
ATOM 760 C C . LEU A 1 89 ? 3.391 -2.897 -6.362 1.00 94.94 89 LEU A C 1
ATOM 762 O O . LEU A 1 89 ? 3.051 -2.982 -5.183 1.00 94.94 89 LEU A O 1
ATOM 766 N N . PHE A 1 90 ? 4.418 -2.145 -6.760 1.00 92.88 90 PHE A N 1
ATOM 767 C CA . PHE A 1 90 ? 5.229 -1.362 -5.836 1.00 92.88 90 PHE A CA 1
ATOM 768 C C . PHE A 1 90 ? 4.414 -0.268 -5.137 1.00 92.88 90 PHE A C 1
ATOM 770 O O . PHE A 1 90 ? 4.537 -0.094 -3.923 1.00 92.88 90 PHE A O 1
ATOM 777 N N . ILE A 1 91 ? 3.531 0.425 -5.861 1.00 94.50 91 ILE A N 1
ATOM 778 C CA . ILE A 1 91 ? 2.611 1.412 -5.280 1.00 94.50 91 ILE A CA 1
ATOM 779 C C . ILE A 1 91 ? 1.681 0.733 -4.270 1.00 94.50 91 ILE A C 1
ATOM 781 O O . ILE A 1 91 ? 1.607 1.175 -3.125 1.00 94.50 91 ILE A O 1
ATOM 785 N N . LEU A 1 92 ? 1.027 -0.372 -4.644 1.00 95.94 92 LEU A N 1
ATOM 786 C CA . LEU A 1 92 ? 0.126 -1.103 -3.742 1.00 95.94 92 LEU A CA 1
ATOM 787 C C . LEU A 1 92 ? 0.843 -1.584 -2.474 1.00 95.94 92 LEU A C 1
ATOM 789 O O . LEU A 1 92 ? 0.324 -1.419 -1.368 1.00 95.94 92 LEU A O 1
ATOM 793 N N . TYR A 1 93 ? 2.051 -2.127 -2.627 1.00 95.50 93 TYR A N 1
ATOM 794 C CA . TYR A 1 93 ? 2.888 -2.541 -1.507 1.00 95.50 93 TYR A CA 1
ATOM 795 C C . TYR A 1 93 ? 3.240 -1.361 -0.596 1.00 95.50 93 TYR A C 1
ATOM 797 O O . TYR A 1 93 ? 3.126 -1.474 0.620 1.00 95.50 93 TYR A O 1
ATOM 805 N N . SER A 1 94 ? 3.591 -0.211 -1.170 1.00 95.31 94 SER A N 1
ATOM 806 C CA . SER A 1 94 ? 3.932 0.997 -0.410 1.00 95.31 94 SER A CA 1
ATOM 807 C C . SER A 1 94 ? 2.741 1.536 0.385 1.00 95.31 94 SER A C 1
ATOM 809 O O . SER A 1 94 ? 2.887 1.899 1.549 1.00 95.31 94 SER A O 1
ATOM 811 N N . LEU A 1 95 ? 1.537 1.541 -0.202 1.00 94.50 95 LEU A N 1
ATOM 812 C CA . LEU A 1 95 ? 0.322 1.907 0.534 1.00 94.50 95 LEU A CA 1
ATOM 813 C C . LEU A 1 95 ? 0.057 0.944 1.694 1.00 94.50 95 LEU A C 1
ATOM 815 O O . LEU A 1 95 ? -0.309 1.382 2.786 1.00 94.50 95 LEU A O 1
ATOM 819 N N . TYR A 1 96 ? 0.247 -0.357 1.467 1.00 94.69 96 TYR A N 1
ATOM 820 C CA . TYR A 1 96 ? 0.080 -1.356 2.514 1.00 94.69 96 TYR A CA 1
ATOM 821 C C . TYR A 1 96 ? 1.082 -1.152 3.656 1.00 94.69 96 TYR A C 1
ATOM 823 O O . TYR A 1 96 ? 0.671 -1.115 4.816 1.00 94.69 96 TYR A O 1
ATOM 831 N N . THR A 1 97 ? 2.374 -0.982 3.354 1.00 93.50 97 THR A N 1
ATOM 832 C CA . THR A 1 97 ? 3.411 -0.811 4.382 1.00 93.50 97 THR A CA 1
ATOM 833 C C . THR A 1 97 ? 3.217 0.474 5.172 1.00 93.50 97 THR A C 1
ATOM 835 O O . THR A 1 97 ? 3.317 0.442 6.396 1.00 93.50 97 THR A O 1
ATOM 838 N N . PHE A 1 98 ? 2.877 1.587 4.517 1.00 93.00 98 PHE A N 1
ATOM 839 C CA . PHE A 1 98 ? 2.570 2.838 5.210 1.00 93.00 98 PHE A CA 1
ATOM 840 C C . PHE A 1 98 ? 1.348 2.681 6.110 1.00 93.00 98 PHE A C 1
ATOM 842 O O . PHE A 1 98 ? 1.411 3.024 7.289 1.00 93.00 98 PHE A O 1
ATOM 849 N N . GLY A 1 99 ? 0.264 2.099 5.590 1.00 90.69 99 GLY A N 1
ATOM 850 C CA . GLY A 1 99 ? -0.935 1.823 6.376 1.00 90.69 99 GLY A CA 1
ATOM 851 C C . GLY A 1 99 ? -0.633 0.970 7.608 1.00 90.69 99 GLY A C 1
ATOM 852 O O . GLY A 1 99 ? -1.000 1.353 8.713 1.00 90.69 99 GLY A O 1
ATOM 853 N N . ALA A 1 100 ? 0.094 -0.138 7.441 1.00 90.50 100 ALA A N 1
ATOM 854 C CA . ALA A 1 100 ? 0.495 -1.016 8.541 1.00 90.50 100 ALA A CA 1
ATOM 855 C C . ALA A 1 100 ? 1.372 -0.294 9.580 1.00 90.50 100 ALA A C 1
ATOM 857 O O . ALA A 1 100 ? 1.142 -0.429 10.783 1.00 90.50 100 ALA A O 1
ATOM 858 N N . LEU A 1 101 ? 2.315 0.535 9.119 1.00 91.31 101 LEU A N 1
ATOM 859 C CA . LEU A 1 101 ? 3.228 1.292 9.974 1.00 91.31 101 LEU A CA 1
ATOM 860 C C . LEU A 1 101 ? 2.482 2.302 10.859 1.00 91.31 101 LEU A C 1
ATOM 862 O O . LEU A 1 101 ? 2.700 2.320 12.071 1.00 91.31 101 LEU A O 1
ATOM 866 N N . TYR A 1 102 ? 1.571 3.096 10.284 1.00 88.44 102 TYR A N 1
ATOM 867 C CA . TYR A 1 102 ? 0.713 4.028 11.037 1.00 88.44 102 TYR A CA 1
ATOM 868 C C . TYR A 1 102 ? -0.343 3.300 11.889 1.00 88.44 102 TYR A C 1
ATOM 870 O O . TYR A 1 102 ? -0.747 3.778 12.956 1.00 88.44 102 TYR A O 1
ATOM 878 N N . ASP A 1 103 ? -0.743 2.098 11.476 1.00 87.25 103 ASP A N 1
ATOM 879 C CA . ASP A 1 103 ? -1.610 1.227 12.262 1.00 87.25 103 ASP A CA 1
ATOM 880 C C . ASP A 1 103 ? -0.879 0.511 13.416 1.00 87.25 103 ASP A C 1
ATOM 882 O O . ASP A 1 103 ? -1.563 -0.120 14.230 1.00 87.25 103 ASP A O 1
ATOM 886 N N . HIS A 1 104 ? 0.450 0.651 13.545 1.00 80.62 104 HIS A N 1
ATOM 887 C CA . HIS A 1 104 ? 1.288 -0.113 14.485 1.00 80.62 104 HIS A CA 1
ATOM 888 C C . HIS A 1 104 ? 0.953 -1.617 14.479 1.00 80.62 104 HIS A C 1
ATOM 890 O O . HIS A 1 104 ? 0.883 -2.250 15.536 1.00 80.62 104 HIS A O 1
ATOM 896 N N . LYS A 1 105 ? 0.679 -2.157 13.289 1.00 66.38 105 LYS A N 1
ATOM 897 C CA . LYS A 1 105 ? 0.428 -3.581 13.042 1.00 66.38 105 LYS A CA 1
ATOM 898 C C . LYS A 1 105 ? 1.701 -4.256 12.567 1.00 66.38 105 LYS A C 1
ATOM 900 O O . LYS A 1 105 ? 1.913 -5.405 13.004 1.00 66.38 105 LYS A O 1
#